Protein AF-D7GMU8-F1 (afdb_monomer_lite)

Foldseek 3Di:
DDDPDDDPDPPCPDPCNVVLVDDDDDPVLVVVLVVVQAEAQDAEEDAAQFLPVSVVVNCVSNVVHHYYHYHRPDPVRVVSNVSNVVD

Radius of gyration: 14.31 Å; chains: 1; bounding box: 31×37×37 Å

Sequence (87 aa):
FSRSYTSRVPLGATPEYLSGYYMIQGASSMLPVMTLDPQENERILDMCAAPGGKSSHIAALMRNTGTLFSNDLKRDRIHGIIGNFHR

pLDDT: mean 90.7, std 11.76, range [41.53, 98.62]

Structure (mmCIF, N/CA/C/O backbone):
data_AF-D7GMU8-F1
#
_entry.id   AF-D7GMU8-F1
#
loop_
_atom_site.group_PDB
_atom_site.id
_atom_site.type_symbol
_atom_site.label_atom_id
_atom_site.label_alt_id
_atom_site.label_comp_id
_atom_site.label_asym_id
_atom_site.label_entity_id
_atom_site.label_seq_id
_atom_site.pdbx_PDB_ins_code
_atom_site.Cartn_x
_atom_site.Cartn_y
_atom_site.C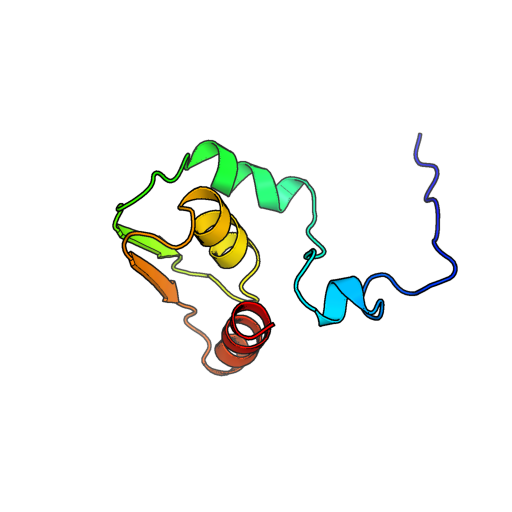artn_z
_atom_site.occupancy
_atom_site.B_iso_or_equiv
_atom_site.auth_seq_id
_atom_site.auth_comp_id
_atom_site.auth_asym_id
_atom_site.auth_atom_id
_atom_site.pdbx_PDB_model_num
ATOM 1 N N . PHE A 1 1 ? 0.086 21.758 -25.148 1.00 41.53 1 PHE A N 1
ATOM 2 C CA . PHE A 1 1 ? 0.293 21.892 -23.692 1.00 41.53 1 PHE A CA 1
ATOM 3 C C . PHE A 1 1 ? 0.755 20.555 -23.115 1.00 41.53 1 PHE A C 1
ATOM 5 O O . PHE A 1 1 ? -0.070 19.740 -22.746 1.00 41.53 1 PHE A O 1
ATOM 12 N N . SER A 1 2 ? 2.062 20.293 -23.117 1.00 42.84 2 SER A N 1
ATOM 13 C CA . SER A 1 2 ? 2.726 19.274 -22.286 1.00 42.84 2 SER A CA 1
ATOM 14 C C . SER A 1 2 ? 4.227 19.444 -22.519 1.00 42.84 2 SER A C 1
ATOM 16 O O . SER A 1 2 ? 4.745 19.054 -23.563 1.00 42.84 2 SER A O 1
ATOM 18 N N . ARG A 1 3 ? 4.917 20.145 -21.614 1.00 43.53 3 ARG A N 1
ATOM 19 C CA . ARG A 1 3 ? 6.381 20.099 -21.551 1.00 43.53 3 ARG A CA 1
ATOM 20 C C . ARG A 1 3 ? 6.727 18.978 -20.581 1.00 43.53 3 ARG A C 1
ATOM 22 O O . ARG A 1 3 ? 6.580 19.148 -19.375 1.00 43.53 3 ARG A O 1
ATOM 29 N N . SER A 1 4 ? 7.166 17.846 -21.113 1.00 54.34 4 SER A N 1
ATOM 30 C CA . SER A 1 4 ? 7.725 16.755 -20.320 1.00 54.34 4 SER A CA 1
ATOM 31 C C . SER A 1 4 ? 9.124 17.164 -19.855 1.00 54.34 4 SER A C 1
ATOM 33 O O . SER A 1 4 ? 10.095 17.055 -20.602 1.00 54.34 4 SER A O 1
ATOM 35 N N . TYR A 1 5 ? 9.237 17.692 -18.638 1.00 62.16 5 TYR A N 1
ATOM 36 C CA . TYR A 1 5 ? 10.538 17.918 -18.011 1.00 62.16 5 TYR A CA 1
ATOM 37 C C . TYR A 1 5 ? 11.124 16.557 -17.633 1.00 62.16 5 TYR A C 1
ATOM 39 O O . TYR A 1 5 ? 10.590 15.860 -16.776 1.00 62.16 5 TYR A O 1
ATOM 47 N N . THR A 1 6 ? 12.195 16.155 -18.315 1.00 64.56 6 THR A N 1
ATOM 48 C CA . THR A 1 6 ? 12.874 14.880 -18.054 1.00 64.56 6 THR A CA 1
ATOM 49 C C . THR A 1 6 ? 14.038 15.139 -17.102 1.00 64.56 6 THR A C 1
ATOM 51 O O . THR A 1 6 ? 14.909 15.957 -17.403 1.00 64.56 6 THR A O 1
ATOM 54 N N . SER A 1 7 ? 14.049 14.486 -15.938 1.00 77.31 7 SER A N 1
ATOM 55 C CA . SER A 1 7 ? 15.183 14.551 -15.011 1.00 77.31 7 SER A CA 1
ATOM 56 C C . SER A 1 7 ? 16.380 13.788 -15.582 1.00 77.31 7 SER A C 1
ATOM 58 O O . SER A 1 7 ? 16.222 12.768 -16.250 1.00 77.31 7 SER A O 1
ATOM 60 N N . ARG A 1 8 ? 17.602 14.263 -15.305 1.00 81.00 8 ARG A N 1
ATOM 61 C CA . ARG A 1 8 ? 18.832 13.536 -15.679 1.00 81.00 8 ARG A CA 1
ATOM 62 C C . ARG A 1 8 ? 19.030 12.265 -14.851 1.00 81.00 8 ARG A C 1
ATOM 64 O O . ARG A 1 8 ? 19.640 11.318 -15.328 1.00 81.00 8 ARG A O 1
ATOM 71 N N . VAL A 1 9 ? 18.524 12.263 -13.618 1.00 83.69 9 VAL A N 1
ATOM 72 C CA . VAL A 1 9 ? 18.558 11.108 -12.717 1.00 83.69 9 VAL A CA 1
ATOM 73 C C . VAL A 1 9 ? 17.242 10.339 -12.859 1.00 83.69 9 VAL A C 1
ATOM 75 O O . VAL A 1 9 ? 16.182 10.969 -12.774 1.00 83.69 9 VAL A O 1
ATOM 78 N N . PRO A 1 10 ? 17.268 9.011 -13.064 1.00 86.06 10 PRO A N 1
ATOM 79 C CA . PRO A 1 10 ? 16.055 8.206 -13.082 1.00 86.06 10 PRO A CA 1
ATOM 80 C C . PRO A 1 10 ? 15.328 8.296 -11.737 1.00 86.06 10 PRO A C 1
ATOM 82 O O . PRO A 1 10 ? 15.887 7.944 -10.702 1.00 86.06 10 PRO A O 1
ATOM 85 N N . LEU A 1 11 ? 14.065 8.728 -11.753 1.00 87.88 11 LEU A N 1
ATOM 86 C CA . LEU A 1 11 ? 13.261 8.893 -10.533 1.00 87.88 11 LEU A CA 1
ATOM 87 C C . LEU A 1 11 ? 13.119 7.580 -9.743 1.00 87.88 11 LEU A C 1
ATOM 89 O O . LEU A 1 11 ? 13.056 7.585 -8.525 1.00 87.88 11 LEU A O 1
ATOM 93 N N . GLY A 1 12 ? 13.108 6.433 -10.426 1.00 87.75 12 GLY A N 1
ATOM 94 C CA . GLY A 1 12 ? 13.027 5.117 -9.783 1.00 87.75 12 GLY A CA 1
ATOM 95 C C . GLY A 1 12 ? 14.350 4.596 -9.210 1.00 87.75 12 GLY A C 1
ATOM 96 O O . GLY A 1 12 ? 14.406 3.441 -8.799 1.00 87.75 12 GLY A O 1
ATOM 97 N N . ALA A 1 13 ? 15.420 5.393 -9.235 1.00 88.94 13 ALA A N 1
ATOM 98 C CA . ALA A 1 13 ? 16.750 4.980 -8.786 1.00 88.94 13 ALA A CA 1
ATOM 99 C C . ALA A 1 13 ? 17.436 6.027 -7.895 1.00 88.94 13 ALA A C 1
ATOM 101 O O . ALA A 1 13 ? 18.634 5.917 -7.640 1.00 88.94 13 ALA A O 1
ATOM 102 N N . THR A 1 14 ? 16.712 7.054 -7.433 1.00 92.12 14 THR A N 1
ATOM 103 C CA . THR A 1 14 ? 17.293 8.030 -6.504 1.00 92.12 14 THR A CA 1
ATOM 104 C C . THR A 1 14 ? 17.408 7.431 -5.097 1.00 92.12 14 THR A C 1
ATOM 106 O O . THR A 1 14 ? 16.590 6.576 -4.735 1.00 92.12 14 THR A O 1
ATOM 109 N N . PRO A 1 15 ? 18.386 7.863 -4.278 1.00 92.19 15 PRO A N 1
ATOM 110 C CA . PRO A 1 15 ? 18.513 7.405 -2.894 1.00 92.19 15 PRO A CA 1
ATOM 111 C C . PRO A 1 15 ? 17.221 7.579 -2.092 1.00 92.19 15 PRO A C 1
ATOM 113 O O . PRO A 1 15 ? 16.880 6.728 -1.279 1.00 92.19 15 PRO A O 1
ATOM 116 N N . GLU A 1 16 ? 16.461 8.636 -2.362 1.00 93.44 16 GLU A N 1
ATOM 117 C CA . GLU A 1 16 ? 15.212 8.945 -1.674 1.00 93.44 16 GLU A CA 1
ATOM 118 C C . GLU A 1 16 ? 14.081 7.998 -2.080 1.00 93.44 16 GLU A C 1
ATOM 120 O O . GLU A 1 16 ? 13.329 7.548 -1.219 1.00 93.44 16 GLU A O 1
ATOM 125 N N . TYR A 1 17 ? 13.987 7.642 -3.367 1.00 91.31 17 TYR A N 1
ATOM 126 C CA . TYR A 1 17 ? 13.046 6.618 -3.826 1.00 91.31 17 TYR A CA 1
ATOM 127 C C . TYR A 1 17 ? 13.370 5.260 -3.207 1.00 91.31 17 TYR A C 1
ATOM 129 O O . TYR A 1 17 ? 12.454 4.542 -2.816 1.00 91.31 17 TYR A O 1
ATOM 137 N N . LEU A 1 18 ? 14.658 4.906 -3.126 1.00 89.69 18 LEU A N 1
ATOM 138 C CA . LEU A 1 18 ? 15.125 3.652 -2.528 1.00 89.69 18 LEU A CA 1
ATOM 139 C C . LEU A 1 18 ? 14.967 3.629 -1.002 1.00 89.69 18 LEU A C 1
ATOM 141 O O . LEU A 1 18 ? 14.764 2.555 -0.452 1.00 89.69 18 LEU A O 1
ATOM 145 N N . SER A 1 19 ? 15.005 4.793 -0.349 1.00 91.38 19 SER A N 1
ATOM 146 C CA . SER A 1 19 ? 14.770 4.965 1.096 1.00 91.38 19 SER A CA 1
ATOM 147 C C . SER A 1 19 ? 13.291 5.164 1.460 1.00 91.38 19 SER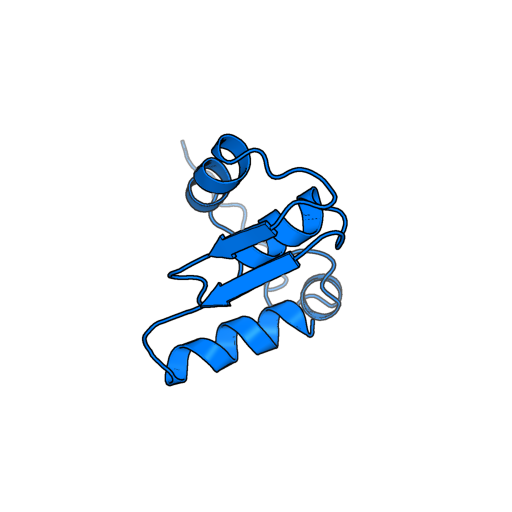 A C 1
ATOM 149 O O . SER A 1 19 ? 12.994 5.583 2.574 1.00 91.38 19 SER A O 1
ATOM 151 N N . GLY A 1 20 ? 12.367 4.978 0.510 1.00 88.94 20 GLY A N 1
ATOM 152 C CA . GLY A 1 20 ? 10.925 5.060 0.769 1.00 88.94 20 GLY A CA 1
ATOM 153 C C . GLY A 1 20 ? 10.365 6.479 0.955 1.00 88.94 20 GLY A C 1
ATOM 154 O O . GLY A 1 20 ? 9.174 6.630 1.216 1.00 88.94 20 GLY A O 1
ATOM 155 N N . TYR A 1 21 ? 11.162 7.541 0.768 1.00 91.38 21 TYR A N 1
ATOM 156 C CA . TYR A 1 21 ? 10.697 8.922 0.982 1.00 91.38 21 TYR A CA 1
ATOM 157 C C . TYR A 1 21 ? 9.614 9.366 0.000 1.00 91.38 21 TYR A C 1
ATOM 159 O O . TYR A 1 21 ? 8.822 10.255 0.311 1.00 91.38 21 TYR A O 1
ATOM 167 N N . TYR A 1 22 ? 9.576 8.778 -1.193 1.00 91.38 22 TYR A N 1
ATOM 168 C CA . TYR A 1 22 ? 8.481 8.990 -2.125 1.00 91.38 22 TYR A CA 1
ATOM 169 C C . TYR A 1 22 ? 8.233 7.761 -2.988 1.00 91.38 22 TYR A C 1
ATOM 171 O O . TYR A 1 22 ? 9.114 6.936 -3.239 1.00 91.38 22 TYR A O 1
ATOM 179 N N . MET A 1 23 ? 7.016 7.697 -3.521 1.00 89.69 23 MET A N 1
ATOM 180 C CA . MET A 1 23 ? 6.595 6.670 -4.456 1.00 89.69 23 MET A CA 1
ATOM 181 C C . MET A 1 23 ? 6.109 7.312 -5.752 1.00 89.69 23 MET A C 1
ATOM 183 O O . MET A 1 23 ? 5.355 8.283 -5.740 1.00 89.69 23 MET A O 1
ATOM 187 N N . ILE A 1 24 ? 6.526 6.761 -6.889 1.00 88.94 24 ILE A N 1
ATOM 188 C CA . ILE A 1 24 ? 6.091 7.249 -8.198 1.00 88.94 24 ILE A CA 1
ATOM 189 C C . ILE A 1 24 ? 4.674 6.739 -8.452 1.00 88.94 24 ILE A C 1
ATOM 191 O O . ILE A 1 24 ? 4.458 5.531 -8.554 1.00 88.94 24 ILE A O 1
ATOM 195 N N . GLN A 1 25 ? 3.713 7.655 -8.578 1.00 86.06 25 GLN A N 1
ATOM 196 C CA . GLN A 1 25 ? 2.323 7.331 -8.895 1.00 86.06 25 GLN A CA 1
ATOM 197 C C . GLN A 1 25 ? 1.745 8.281 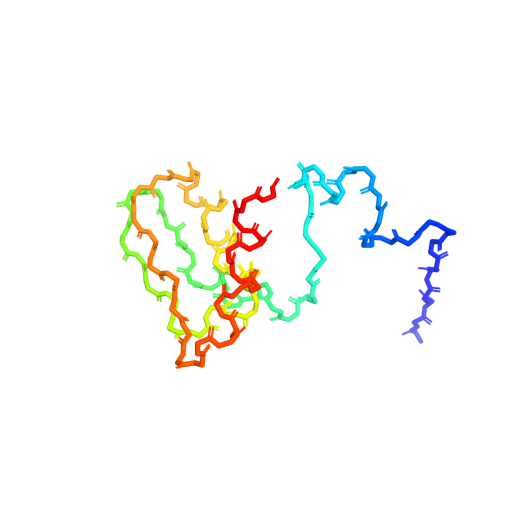-9.938 1.00 86.06 25 GLN A C 1
ATOM 199 O O . GLN A 1 25 ? 2.042 9.473 -9.953 1.00 86.06 25 GLN A O 1
ATOM 204 N N . GLY A 1 26 ? 0.888 7.746 -10.808 1.00 87.38 26 GLY A N 1
ATOM 205 C CA . GLY A 1 26 ? 0.097 8.573 -11.714 1.00 87.38 26 GLY A CA 1
ATOM 206 C C . GLY A 1 26 ? -0.986 9.337 -10.951 1.00 87.38 26 GLY A C 1
ATOM 207 O O . GLY A 1 26 ? -1.608 8.781 -10.047 1.00 87.38 26 GLY A O 1
ATOM 208 N N . ALA A 1 27 ? -1.263 10.579 -11.354 1.00 86.44 27 ALA A N 1
ATOM 209 C CA . ALA A 1 27 ? -2.233 11.452 -10.682 1.00 86.44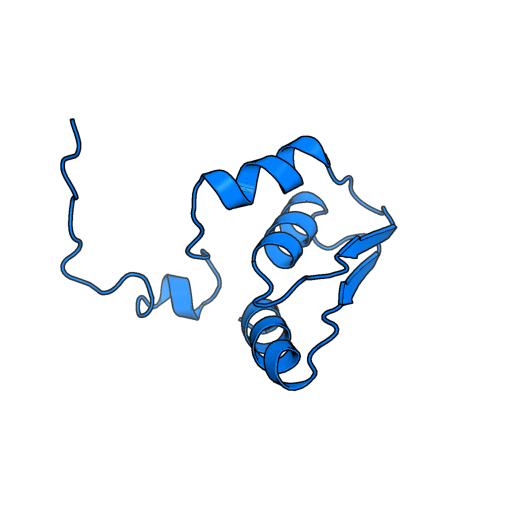 27 ALA A CA 1
ATOM 210 C C . ALA A 1 27 ? -3.630 10.814 -10.535 1.00 86.44 27 ALA A C 1
ATOM 212 O O . ALA A 1 27 ? -4.250 10.897 -9.479 1.00 86.44 27 ALA A O 1
ATOM 213 N N . SER A 1 28 ? -4.102 10.091 -11.557 1.00 88.81 28 SER A N 1
ATOM 214 C CA . SER A 1 28 ? -5.398 9.396 -11.516 1.00 88.81 28 SER A CA 1
ATOM 215 C C . SER A 1 28 ? -5.469 8.284 -10.467 1.00 88.81 28 SER A C 1
ATOM 217 O O . SER A 1 28 ? -6.554 7.954 -10.001 1.00 88.81 28 SER A O 1
ATOM 219 N N . SER A 1 29 ? -4.330 7.712 -10.060 1.00 86.31 29 SER A N 1
ATOM 220 C CA . SER A 1 29 ? -4.290 6.675 -9.022 1.00 86.31 29 SER A CA 1
ATOM 221 C C . SER A 1 29 ? -4.439 7.223 -7.605 1.00 86.31 29 SER A C 1
ATOM 223 O O . SER A 1 29 ? -4.698 6.428 -6.705 1.00 86.31 29 SER A O 1
ATOM 225 N N . MET A 1 30 ? -4.311 8.538 -7.407 1.00 90.81 30 MET A N 1
ATOM 226 C CA . MET A 1 30 ? -4.438 9.174 -6.092 1.00 90.81 30 MET A CA 1
ATOM 227 C C . MET A 1 30 ? -5.894 9.480 -5.731 1.00 90.81 30 MET A C 1
ATOM 229 O O . MET A 1 30 ? -6.264 9.370 -4.565 1.00 90.81 30 MET A O 1
ATOM 233 N N . LEU A 1 31 ? -6.721 9.808 -6.731 1.00 94.06 31 LEU A N 1
ATOM 234 C CA . LEU A 1 31 ? -8.111 10.229 -6.531 1.00 94.06 31 LEU A CA 1
ATOM 235 C C . LEU A 1 31 ? -8.948 9.218 -5.731 1.00 94.06 31 LEU A C 1
ATOM 237 O O . LEU A 1 31 ? -9.604 9.651 -4.792 1.00 94.06 31 LEU A O 1
ATOM 241 N N . PRO A 1 32 ? -8.899 7.894 -5.999 1.00 94.12 32 PRO A N 1
ATOM 242 C CA . PRO A 1 32 ? -9.710 6.941 -5.243 1.00 94.12 32 PRO A CA 1
ATOM 243 C C . PRO A 1 32 ? -9.382 6.921 -3.748 1.00 94.12 32 PRO A C 1
ATOM 245 O O . PRO A 1 32 ? -10.284 6.775 -2.936 1.00 94.12 32 PRO A O 1
ATOM 248 N N . VAL A 1 33 ? -8.106 7.090 -3.383 1.00 95.56 33 VAL A N 1
ATOM 249 C CA . VAL A 1 33 ? -7.674 7.104 -1.977 1.00 95.56 33 VAL A CA 1
ATOM 250 C C . VAL A 1 33 ? -8.097 8.404 -1.297 1.00 95.56 33 VAL A C 1
ATOM 252 O O . VAL A 1 33 ? -8.563 8.370 -0.166 1.00 95.56 33 VAL A O 1
ATOM 255 N N . MET A 1 34 ? -8.008 9.534 -2.003 1.00 95.25 34 MET A N 1
ATOM 256 C CA . MET A 1 34 ? -8.508 10.815 -1.492 1.00 95.25 34 MET A CA 1
ATOM 257 C C . MET A 1 34 ? -10.028 10.798 -1.299 1.00 95.25 34 MET A C 1
ATOM 259 O O . MET A 1 34 ? -10.522 11.353 -0.330 1.00 95.25 34 MET A O 1
ATOM 263 N N . THR A 1 35 ? -10.776 10.161 -2.207 1.00 96.88 35 THR A N 1
ATOM 264 C CA . THR A 1 35 ? -12.234 10.009 -2.076 1.00 96.88 35 THR A CA 1
ATOM 265 C C . THR A 1 35 ? -12.623 9.012 -0.985 1.00 96.88 35 THR A C 1
ATOM 267 O O . THR A 1 35 ? -13.677 9.176 -0.382 1.00 96.88 35 THR A O 1
ATOM 270 N N . LEU A 1 36 ? -11.798 7.989 -0.738 1.00 97.25 36 LEU A N 1
ATOM 271 C CA . LEU A 1 36 ? -11.997 7.049 0.366 1.00 97.25 36 LEU A CA 1
ATOM 272 C C . LEU A 1 36 ? -11.846 7.729 1.736 1.00 97.25 36 LEU A C 1
ATOM 274 O O . LEU A 1 36 ? -12.502 7.291 2.671 1.00 97.25 36 LEU A O 1
ATOM 278 N N . ASP A 1 37 ? -11.008 8.769 1.828 1.00 97.81 37 ASP A N 1
ATOM 279 C CA . ASP A 1 37 ? -10.741 9.556 3.043 1.00 97.81 37 ASP A CA 1
ATOM 280 C C . ASP A 1 37 ? -10.448 8.687 4.288 1.00 97.81 37 ASP A C 1
ATOM 282 O O . ASP A 1 37 ? -11.169 8.755 5.285 1.00 97.81 37 ASP A O 1
ATOM 286 N N . PRO A 1 38 ? -9.420 7.815 4.234 1.00 98.06 38 PRO A N 1
ATOM 287 C CA . PRO A 1 38 ? -9.141 6.864 5.305 1.00 98.06 38 PRO A CA 1
ATOM 288 C C . PRO A 1 38 ? -8.670 7.572 6.581 1.00 98.06 38 PRO A C 1
ATOM 290 O O . PRO A 1 38 ? -7.754 8.399 6.536 1.00 98.06 38 PRO A O 1
ATOM 293 N N . GLN A 1 39 ? -9.248 7.201 7.722 1.00 98.50 39 GLN A N 1
ATOM 294 C CA . GLN A 1 39 ? -8.951 7.822 9.015 1.00 98.50 39 GLN A CA 1
ATOM 295 C C . GLN A 1 39 ? -8.040 6.951 9.891 1.00 98.50 39 GLN A C 1
ATOM 297 O O . GLN A 1 39 ? -7.931 5.731 9.734 1.00 98.50 39 GLN A O 1
ATOM 302 N N . GLU A 1 40 ? -7.376 7.589 10.857 1.00 98.56 40 GLU A N 1
ATOM 303 C CA . GLU A 1 40 ? -6.575 6.891 11.863 1.00 98.56 40 GLU A CA 1
ATOM 304 C C . GLU A 1 40 ? -7.423 5.854 12.627 1.00 98.56 40 GLU A C 1
ATOM 306 O O . GLU A 1 40 ? -8.573 6.098 12.989 1.00 98.56 40 GLU A O 1
ATOM 311 N N . ASN A 1 41 ? -6.829 4.698 12.924 1.00 98.38 41 ASN A N 1
ATOM 312 C CA . ASN A 1 41 ? -7.424 3.568 13.650 1.00 98.38 41 ASN A CA 1
ATOM 313 C C . ASN A 1 41 ? -8.547 2.795 12.929 1.00 98.38 41 ASN A C 1
ATOM 315 O O . ASN A 1 41 ? -9.102 1.857 13.509 1.00 98.38 41 ASN A O 1
ATOM 319 N N . GLU A 1 42 ? -8.848 3.106 11.667 1.00 98.50 42 GLU A N 1
ATOM 320 C CA . GLU A 1 42 ? -9.820 2.344 10.876 1.00 98.50 42 GLU A CA 1
ATOM 321 C C . GLU A 1 42 ? -9.304 0.966 10.431 1.00 98.50 42 GLU A C 1
ATOM 323 O O . GLU A 1 42 ? -8.114 0.641 10.503 1.00 98.50 42 GLU A O 1
ATOM 328 N N . ARG A 1 43 ? -10.231 0.128 9.952 1.00 98.62 43 ARG A N 1
ATOM 329 C CA . ARG A 1 43 ? -9.930 -1.167 9.331 1.00 98.62 43 ARG A CA 1
ATOM 330 C C . ARG A 1 43 ? -10.319 -1.120 7.861 1.00 98.62 43 ARG A C 1
ATOM 332 O O . ARG A 1 43 ? -11.503 -1.053 7.546 1.00 98.62 43 ARG A O 1
ATOM 339 N N . ILE A 1 44 ? -9.332 -1.196 6.976 1.00 98.44 44 ILE A N 1
ATOM 340 C CA . ILE A 1 44 ? -9.515 -1.027 5.530 1.00 98.44 44 ILE A CA 1
ATOM 341 C C . ILE A 1 44 ? -9.018 -2.267 4.783 1.00 98.44 44 ILE A C 1
ATOM 343 O O . ILE A 1 44 ? -8.033 -2.893 5.173 1.00 98.44 44 ILE A O 1
ATOM 347 N N . LEU A 1 45 ? -9.708 -2.623 3.697 1.00 97.81 45 LEU A N 1
ATOM 348 C CA . LEU A 1 45 ? -9.330 -3.692 2.774 1.00 97.81 45 LEU A CA 1
ATOM 349 C C . LEU A 1 45 ? -9.112 -3.121 1.369 1.00 97.81 45 LEU A C 1
ATOM 351 O O . LEU A 1 45 ? -10.046 -2.625 0.744 1.00 97.81 45 LEU A O 1
ATOM 355 N N . ASP A 1 46 ? -7.899 -3.273 0.849 1.00 97.00 46 ASP A N 1
ATOM 356 C CA . ASP A 1 46 ? -7.569 -3.071 -0.558 1.00 97.00 46 ASP A CA 1
ATOM 357 C C . ASP A 1 46 ? -7.550 -4.434 -1.267 1.00 97.00 46 ASP A C 1
ATOM 359 O O . ASP A 1 46 ? -6.639 -5.243 -1.080 1.00 97.00 46 ASP A O 1
ATOM 363 N N . MET A 1 47 ? -8.596 -4.721 -2.046 1.00 96.12 47 MET A N 1
ATOM 364 C CA . MET A 1 47 ? -8.799 -6.039 -2.667 1.00 96.12 47 MET A CA 1
ATOM 365 C C . MET A 1 47 ? -7.855 -6.333 -3.844 1.00 96.12 47 MET A C 1
ATOM 367 O O . MET A 1 47 ? -7.663 -7.510 -4.164 1.00 96.12 47 MET A O 1
ATOM 371 N N . CYS A 1 48 ? -7.309 -5.291 -4.485 1.00 94.62 48 CYS A N 1
ATOM 372 C CA . CYS A 1 48 ? -6.498 -5.356 -5.710 1.00 94.62 48 CYS A CA 1
ATOM 373 C C . CYS A 1 48 ? -5.243 -4.483 -5.564 1.00 94.62 48 CYS A C 1
ATOM 375 O O . CYS A 1 48 ? -4.940 -3.633 -6.409 1.00 94.62 48 CYS A O 1
ATOM 377 N N . ALA A 1 49 ? -4.532 -4.695 -4.464 1.00 95.44 49 ALA A N 1
ATOM 378 C CA . ALA A 1 49 ? -3.483 -3.828 -3.968 1.00 95.44 49 ALA A CA 1
ATOM 379 C C . ALA A 1 49 ? -2.276 -3.742 -4.902 1.00 95.44 49 ALA A C 1
ATOM 381 O O . ALA A 1 49 ? -1.638 -2.692 -4.968 1.00 95.44 49 ALA A O 1
ATOM 382 N N . ALA A 1 50 ? -1.930 -4.803 -5.640 1.00 95.12 50 ALA A N 1
ATOM 383 C CA . ALA A 1 50 ? -0.666 -4.830 -6.365 1.00 95.12 50 ALA A CA 1
ATOM 384 C C . ALA A 1 50 ? -0.575 -3.732 -7.450 1.00 95.12 50 ALA A C 1
ATOM 386 O O . ALA A 1 50 ? -1.506 -3.545 -8.238 1.00 95.12 50 ALA A O 1
ATOM 387 N N . PRO A 1 51 ? 0.572 -3.038 -7.575 1.00 93.75 51 PRO A N 1
ATOM 388 C CA . PRO A 1 51 ? 1.838 -3.318 -6.895 1.00 93.75 51 PRO A CA 1
ATOM 389 C C . PRO A 1 51 ? 1.956 -2.765 -5.463 1.00 93.75 51 PRO A C 1
ATOM 391 O O . PRO A 1 51 ? 2.988 -2.971 -4.856 1.00 93.75 51 PRO A O 1
ATOM 394 N N . GLY A 1 52 ? 0.963 -2.078 -4.904 1.00 93.88 52 GLY A N 1
ATOM 395 C CA . GLY A 1 52 ? 0.933 -1.646 -3.495 1.00 93.88 52 GLY A CA 1
ATOM 396 C C . GLY A 1 52 ? 0.787 -0.139 -3.304 1.00 93.88 52 GLY A C 1
ATOM 397 O O . GLY A 1 52 ? 0.594 0.323 -2.191 1.00 93.88 52 GLY A O 1
ATOM 398 N N . GLY A 1 53 ? 0.836 0.650 -4.382 1.00 94.19 53 GLY A N 1
ATOM 399 C CA . GLY A 1 53 ? 0.906 2.106 -4.263 1.00 94.19 53 GLY A CA 1
ATOM 400 C C . GLY A 1 53 ? -0.297 2.765 -3.579 1.00 94.19 53 GLY A C 1
ATOM 401 O O . GLY A 1 53 ? -0.121 3.673 -2.768 1.00 94.19 53 GLY A O 1
ATOM 402 N N . LYS A 1 54 ? -1.521 2.316 -3.873 1.00 95.25 54 LYS A N 1
ATOM 403 C CA . LYS A 1 54 ? -2.719 2.853 -3.206 1.00 95.25 54 LYS A CA 1
ATOM 404 C C . LYS A 1 54 ? -2.752 2.441 -1.742 1.00 95.25 54 LYS A C 1
ATOM 406 O O . LYS A 1 54 ? -3.037 3.276 -0.896 1.00 95.25 54 LYS A O 1
ATOM 411 N N . SER A 1 55 ? -2.380 1.200 -1.450 1.00 96.56 55 SER A N 1
ATOM 412 C CA . SER A 1 55 ? -2.288 0.680 -0.090 1.00 96.56 55 SER A CA 1
ATOM 413 C C . SER A 1 55 ? -1.263 1.460 0.744 1.00 96.56 55 SER A C 1
ATOM 415 O O . SER A 1 55 ? -1.578 1.875 1.854 1.00 96.56 55 SER A O 1
ATOM 417 N N . SER A 1 56 ? -0.082 1.768 0.196 1.00 95.44 56 SER A N 1
ATOM 418 C CA . SER A 1 56 ? 0.907 2.635 0.857 1.00 95.44 56 SER A CA 1
ATOM 419 C C . SER A 1 56 ? 0.373 4.055 1.086 1.00 95.44 56 SER A C 1
ATOM 421 O O . SER A 1 56 ? 0.613 4.638 2.138 1.00 95.44 56 SER A O 1
ATOM 423 N N . HIS A 1 57 ? -0.388 4.608 0.134 1.00 95.88 57 HIS A N 1
ATOM 424 C CA . HIS A 1 57 ? -1.021 5.921 0.290 1.00 95.88 57 HIS A CA 1
ATOM 425 C C . HIS A 1 57 ? -2.092 5.911 1.395 1.00 95.88 57 HIS A C 1
ATOM 427 O O . HIS A 1 57 ? -2.119 6.821 2.219 1.00 95.88 57 HIS A O 1
ATOM 433 N N . ILE A 1 58 ? -2.914 4.859 1.466 1.00 97.44 58 ILE A N 1
ATOM 434 C CA . ILE A 1 58 ? -3.885 4.652 2.550 1.00 97.44 58 ILE A CA 1
ATOM 435 C C . ILE A 1 58 ? -3.159 4.585 3.900 1.00 97.44 58 ILE A C 1
ATOM 437 O O . ILE A 1 58 ? -3.493 5.340 4.808 1.00 97.44 58 ILE A O 1
ATOM 441 N N . ALA A 1 59 ? -2.123 3.747 4.020 1.00 96.69 59 ALA A N 1
ATOM 442 C CA . ALA A 1 59 ? -1.351 3.603 5.256 1.00 96.69 59 ALA A CA 1
ATOM 443 C C . ALA A 1 59 ? -0.722 4.930 5.719 1.00 96.69 59 ALA A C 1
ATOM 445 O O . ALA A 1 59 ? -0.746 5.243 6.911 1.00 96.69 59 ALA A O 1
ATOM 446 N N . ALA A 1 60 ? -0.213 5.733 4.775 1.00 95.62 60 ALA A N 1
ATOM 447 C CA . ALA A 1 60 ? 0.353 7.047 5.060 1.00 95.62 60 ALA A CA 1
ATOM 448 C C . ALA A 1 60 ? -0.691 8.028 5.624 1.00 95.62 60 ALA A C 1
ATOM 450 O O . ALA A 1 60 ? -0.407 8.708 6.610 1.00 95.62 60 ALA A O 1
ATOM 451 N N . LEU A 1 61 ? -1.897 8.079 5.044 1.00 97.25 61 LEU A N 1
ATOM 452 C CA . LEU A 1 61 ? -2.992 8.926 5.543 1.00 97.25 61 LEU A CA 1
ATOM 453 C C . LEU A 1 61 ? -3.490 8.469 6.921 1.00 97.25 61 LEU A C 1
ATOM 455 O O . LEU A 1 61 ? -3.698 9.299 7.801 1.00 97.25 61 LEU A O 1
ATOM 459 N N . MET A 1 62 ? -3.560 7.156 7.150 1.00 98.19 62 MET A N 1
ATOM 460 C CA . MET A 1 62 ? -3.899 6.565 8.451 1.00 98.19 62 MET A CA 1
ATOM 461 C C . MET A 1 62 ? -2.764 6.675 9.487 1.00 98.19 62 MET A C 1
ATOM 463 O O . MET A 1 62 ? -2.871 6.103 10.573 1.00 98.19 62 MET A O 1
ATOM 467 N N . ARG A 1 63 ? -1.640 7.332 9.162 1.00 97.06 63 ARG A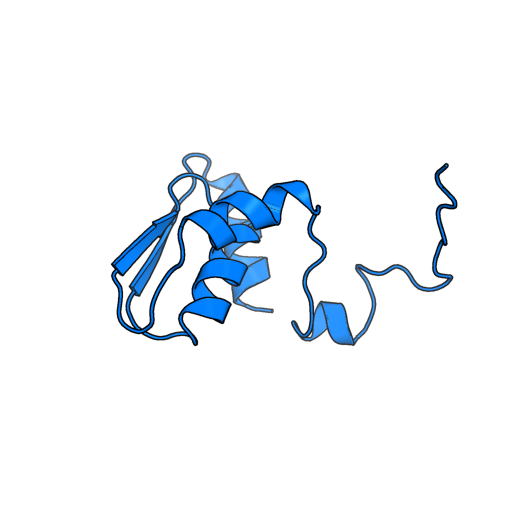 N 1
ATOM 468 C CA . ARG A 1 63 ? -0.431 7.430 10.004 1.00 97.06 63 ARG A CA 1
ATOM 469 C C . ARG A 1 63 ? 0.057 6.088 10.558 1.00 97.06 63 ARG A C 1
ATOM 471 O O . ARG A 1 63 ? 0.546 6.018 11.684 1.00 97.06 63 ARG A O 1
ATOM 478 N N . ASN A 1 64 ? -0.075 5.020 9.772 1.00 96.62 64 ASN A N 1
ATOM 479 C CA . ASN A 1 64 ? 0.257 3.651 10.180 1.00 96.62 64 ASN A CA 1
ATOM 480 C C . ASN A 1 64 ? -0.462 3.183 11.464 1.00 96.62 64 ASN A C 1
ATOM 482 O O . ASN A 1 64 ? 0.078 2.386 12.231 1.00 96.62 64 ASN A O 1
ATOM 486 N N . THR A 1 65 ? -1.680 3.668 11.700 1.00 98.38 65 THR A N 1
ATOM 487 C CA . THR A 1 65 ? -2.563 3.206 12.781 1.00 98.38 65 THR A CA 1
ATOM 488 C C . THR A 1 65 ? -3.671 2.304 12.227 1.00 98.38 65 THR A C 1
ATOM 490 O O . THR A 1 65 ? -3.876 2.226 11.017 1.00 98.38 65 THR A O 1
ATOM 493 N N . GLY A 1 66 ? -4.400 1.599 13.097 1.00 97.94 66 GLY A N 1
ATOM 494 C CA . GLY A 1 66 ? -5.506 0.732 12.676 1.00 97.94 66 GLY A CA 1
ATOM 495 C C . GLY A 1 66 ? -5.055 -0.560 11.991 1.00 97.94 66 GLY A C 1
ATOM 496 O O . GLY A 1 66 ? -4.109 -1.220 12.425 1.00 97.94 66 GLY A O 1
ATOM 497 N N . THR A 1 67 ? -5.779 -0.990 10.957 1.00 98.44 67 THR A N 1
ATOM 498 C CA . THR A 1 67 ? -5.460 -2.214 10.203 1.00 98.44 67 THR A CA 1
ATOM 499 C C . THR A 1 67 ? -5.733 -2.033 8.717 1.00 98.44 67 THR A C 1
ATOM 501 O O . THR A 1 67 ? -6.858 -1.745 8.322 1.00 98.44 67 THR A O 1
ATOM 504 N N . LEU A 1 68 ? -4.731 -2.309 7.883 1.00 98.12 68 LEU A N 1
ATOM 505 C CA . LEU A 1 68 ? -4.868 -2.335 6.431 1.00 98.12 68 LEU A CA 1
ATOM 506 C C . LEU A 1 68 ? -4.601 -3.744 5.895 1.00 98.12 68 LEU A C 1
ATOM 508 O O . LEU A 1 68 ? -3.495 -4.269 6.016 1.00 98.12 68 LEU A O 1
ATOM 512 N N . PHE A 1 69 ? -5.601 -4.341 5.254 1.00 97.81 69 PHE A N 1
ATOM 513 C CA . PHE A 1 69 ? -5.451 -5.584 4.506 1.00 97.81 69 PHE A CA 1
ATOM 514 C C . PHE A 1 69 ? -5.140 -5.260 3.045 1.00 97.81 69 PHE A C 1
ATOM 516 O O . PHE A 1 69 ? -5.960 -4.658 2.359 1.00 97.81 69 PHE A O 1
ATOM 523 N N . SER A 1 70 ? -3.968 -5.674 2.565 1.00 97.06 70 SER A N 1
ATOM 524 C CA . SER A 1 70 ? -3.571 -5.532 1.158 1.00 97.06 70 SER A CA 1
ATOM 525 C C . SER A 1 70 ? -3.615 -6.893 0.476 1.00 97.06 70 SER A C 1
ATOM 527 O O . SER A 1 70 ? -2.829 -7.779 0.808 1.00 97.06 70 SER A O 1
ATOM 529 N N . ASN A 1 71 ? -4.538 -7.066 -0.465 1.00 96.25 71 ASN A N 1
ATOM 530 C CA . ASN A 1 71 ? -4.782 -8.330 -1.150 1.00 96.25 71 ASN A CA 1
ATOM 531 C C . ASN A 1 71 ? -4.612 -8.181 -2.666 1.00 96.25 71 ASN A C 1
ATOM 533 O O . ASN A 1 71 ? -4.904 -7.137 -3.234 1.00 96.25 71 ASN A O 1
ATOM 537 N N . ASP A 1 72 ? -4.182 -9.244 -3.339 1.00 96.69 72 ASP A N 1
ATOM 538 C CA . ASP A 1 72 ? -4.320 -9.383 -4.788 1.00 96.69 72 ASP A CA 1
ATOM 539 C C . ASP A 1 72 ? -4.582 -10.854 -5.106 1.00 96.69 72 ASP A C 1
ATOM 541 O O . ASP A 1 72 ? -3.989 -11.744 -4.497 1.00 96.69 72 ASP A O 1
ATOM 545 N N . LEU A 1 73 ? -5.464 -11.125 -6.067 1.00 96.38 73 LEU A N 1
ATOM 546 C CA . LEU A 1 73 ? -5.819 -12.497 -6.432 1.00 96.38 73 LEU A CA 1
ATOM 547 C C . LEU A 1 73 ? -4.622 -13.274 -7.006 1.00 96.38 73 LEU A C 1
ATOM 549 O O . LEU A 1 73 ? -4.532 -14.493 -6.850 1.00 96.38 73 LEU A O 1
ATOM 553 N N . LYS A 1 74 ? -3.707 -12.588 -7.702 1.00 96.12 74 LYS A N 1
ATOM 554 C CA . LYS A 1 74 ? -2.574 -13.235 -8.371 1.00 96.12 74 LYS A CA 1
ATOM 555 C C . LYS A 1 74 ? -1.370 -13.279 -7.438 1.00 96.12 74 LYS A C 1
ATOM 557 O O . LYS A 1 74 ? -0.751 -12.249 -7.176 1.00 96.12 74 LYS A O 1
ATOM 562 N N . ARG A 1 75 ? -0.983 -14.488 -7.020 1.00 94.19 75 ARG A N 1
ATOM 563 C CA . ARG A 1 75 ? 0.149 -14.720 -6.107 1.00 94.19 75 ARG A CA 1
ATOM 564 C C . ARG A 1 75 ? 1.443 -14.031 -6.561 1.00 94.19 75 ARG A C 1
ATOM 566 O O . ARG A 1 75 ? 2.092 -13.391 -5.743 1.00 94.19 75 ARG A O 1
ATOM 573 N N . ASP A 1 76 ? 1.770 -14.064 -7.851 1.00 95.75 76 ASP A N 1
ATOM 574 C CA . ASP A 1 76 ? 3.007 -13.457 -8.375 1.00 95.75 76 ASP A CA 1
ATOM 575 C C . ASP A 1 76 ? 3.067 -11.934 -8.182 1.00 95.75 76 ASP A C 1
ATOM 577 O O . ASP A 1 76 ? 4.142 -11.339 -8.123 1.00 95.75 76 ASP A O 1
ATOM 581 N N . ARG A 1 77 ? 1.909 -11.276 -8.047 1.00 95.69 77 ARG A N 1
ATOM 582 C CA . ARG A 1 77 ? 1.823 -9.823 -7.860 1.00 95.69 77 ARG A CA 1
ATOM 583 C C . ARG A 1 77 ? 2.017 -9.398 -6.403 1.00 95.69 77 ARG A C 1
ATOM 585 O O . ARG A 1 77 ? 2.277 -8.220 -6.152 1.00 95.69 77 ARG A O 1
ATOM 592 N N . ILE A 1 78 ? 1.965 -10.342 -5.461 1.00 95.06 78 ILE A N 1
ATOM 593 C CA . ILE A 1 78 ? 2.183 -10.091 -4.030 1.00 95.06 78 ILE A CA 1
ATOM 594 C C . ILE A 1 78 ? 3.611 -9.606 -3.760 1.00 95.06 78 ILE A C 1
ATOM 596 O O . ILE A 1 78 ? 3.811 -8.751 -2.901 1.00 95.06 78 ILE A O 1
ATOM 600 N N . HIS A 1 79 ? 4.600 -10.060 -4.536 1.00 94.62 79 HIS A N 1
ATOM 601 C CA . HIS A 1 79 ? 5.987 -9.599 -4.398 1.00 94.62 79 HIS A CA 1
ATOM 602 C C . HIS A 1 79 ? 6.128 -8.081 -4.561 1.00 94.62 79 HIS A C 1
ATOM 604 O O . HIS A 1 79 ? 6.900 -7.458 -3.835 1.00 94.62 79 HIS A O 1
ATOM 610 N N . GLY A 1 80 ? 5.348 -7.476 -5.465 1.00 93.38 80 GLY A N 1
ATOM 611 C CA . GLY A 1 80 ? 5.327 -6.025 -5.638 1.00 93.38 80 GLY A CA 1
ATOM 612 C C . GLY A 1 80 ? 4.795 -5.303 -4.401 1.00 93.38 80 GLY A C 1
ATOM 613 O O . GLY A 1 80 ? 5.383 -4.309 -3.985 1.00 93.38 80 GLY A O 1
ATOM 614 N N . ILE A 1 81 ? 3.732 -5.841 -3.790 1.00 94.94 81 ILE A N 1
ATOM 615 C CA . ILE A 1 81 ? 3.141 -5.296 -2.559 1.00 94.94 81 ILE A CA 1
ATOM 616 C C . ILE A 1 81 ? 4.186 -5.317 -1.443 1.00 94.94 81 ILE A C 1
ATOM 618 O O . ILE A 1 81 ? 4.498 -4.271 -0.882 1.00 94.94 81 ILE A O 1
ATOM 622 N N . ILE A 1 82 ? 4.786 -6.482 -1.180 1.00 94.44 82 ILE A N 1
ATOM 623 C CA . ILE A 1 82 ? 5.808 -6.645 -0.135 1.00 94.44 82 ILE A CA 1
ATOM 624 C C . ILE A 1 82 ? 6.984 -5.691 -0.374 1.00 94.44 82 ILE A C 1
ATOM 626 O O . ILE A 1 82 ? 7.394 -4.975 0.535 1.00 94.44 82 ILE A O 1
ATOM 630 N N . GLY A 1 83 ? 7.497 -5.635 -1.607 1.00 92.31 83 GLY A N 1
ATOM 631 C CA . GLY A 1 83 ? 8.630 -4.778 -1.954 1.00 92.31 83 GLY A CA 1
ATOM 632 C C . GLY A 1 83 ? 8.360 -3.280 -1.789 1.00 92.31 83 GLY A C 1
ATOM 633 O O . GLY A 1 83 ? 9.299 -2.524 -1.568 1.00 92.31 83 GLY A O 1
ATOM 634 N N . ASN A 1 84 ? 7.103 -2.840 -1.879 1.00 91.31 84 ASN A N 1
ATOM 635 C CA . ASN A 1 84 ? 6.738 -1.441 -1.654 1.00 91.31 84 ASN A CA 1
ATOM 636 C C . ASN A 1 84 ? 6.436 -1.117 -0.187 1.00 91.31 84 ASN A C 1
ATOM 638 O O . ASN A 1 84 ? 6.619 0.027 0.204 1.00 91.31 84 ASN A O 1
ATOM 642 N N . PHE A 1 85 ? 6.004 -2.090 0.620 1.00 91.44 85 PHE A N 1
ATOM 643 C CA . PHE A 1 85 ? 5.814 -1.895 2.064 1.00 91.44 85 PHE A CA 1
ATOM 644 C C . PHE A 1 85 ? 7.114 -1.995 2.871 1.00 91.44 85 PHE A C 1
ATOM 646 O O . PHE A 1 85 ? 7.207 -1.404 3.939 1.00 91.44 85 PHE A O 1
ATOM 653 N N . HIS A 1 86 ? 8.100 -2.760 2.397 1.00 90.38 86 HIS A N 1
ATOM 654 C CA . HIS A 1 86 ? 9.395 -2.922 3.075 1.00 90.38 86 HIS A CA 1
ATOM 655 C C . HIS A 1 86 ? 10.439 -1.873 2.688 1.00 90.38 86 HIS A C 1
ATOM 657 O O . HIS A 1 86 ? 11.584 -1.965 3.133 1.00 90.38 86 HIS A O 1
ATOM 663 N N . ARG A 1 87 ? 10.071 -0.937 1.820 1.00 86.81 87 ARG A N 1
ATOM 664 C CA . ARG A 1 87 ? 10.945 0.147 1.408 1.00 86.81 87 ARG A CA 1
ATOM 665 C C . ARG A 1 87 ? 10.722 1.368 2.279 1.00 86.81 87 ARG A C 1
ATOM 667 O O . ARG A 1 87 ? 11.739 1.970 2.670 1.00 86.81 87 ARG A O 1
#

Secondary structure (DSSP, 8-state):
-------SS-GGGSHHHHTTS-----GGGTHHHHHH-PPTT-EEEETT-TT-HHHHHHHHHTTT-SEEEE--S-GGGHHHHHHHH--

Organism: NCBI:txid37341

InterPro domains:
  IPR001678 SAM-dependent methyltransferase RsmB-F/NOP2-type domain [PS51686] (1-87)
  IPR023267 RNA (C5-cytosine) methyltransferase [PR02008] (16-30)
  IPR023267 RNA (C5-cytosine) methyltransferase [PR02008] (45-55)
  IPR023267 RNA (C5-cytosine) methyltransferase [PTHR22807] (7-87)
  IPR029063 S-adenosyl-L-methionine-dependent methyltransferase superfamily [G3DSA:3.40.50.150] (26-87)
  IPR029063 S-adenosyl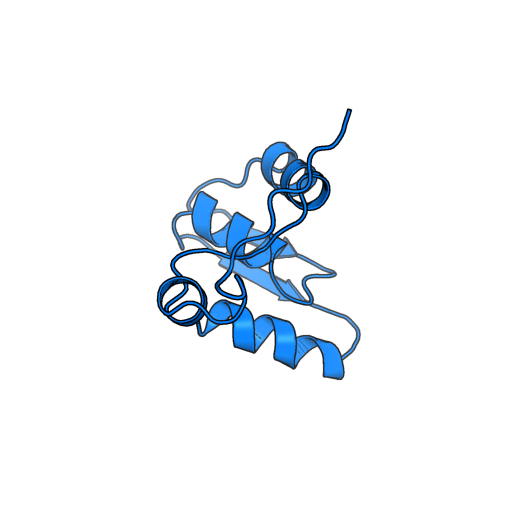-L-methionine-dependent methyltransferase superfamily [SSF53335] (6-86)
  IPR049560 SAM-dependent methyltransferase RsmB-F/NOP2-type, catalytic core [PF01189] (33-87)